Protein AF-A0AAW9FY99-F1 (afdb_monomer)

pLDDT: mean 75.5, std 9.7, range [49.03, 86.94]

Secondary structure (DSSP, 8-state):
-HHHHHHHHHTT--HHHHHHHHHHHHHHHHHHTS-TTSS-HHHHHHHHHHHHHS-SS--HHHHHHHHHHHHHHHHHTT----

Solvent-accessible surface area (backbone atoms only — not comparable to full-atom values): 4819 Å² total; per-residue (Å²): 109,75,67,61,54,51,56,40,57,74,66,77,50,56,72,69,57,50,53,50,19,51,52,39,44,47,51,53,19,64,72,71,74,43,60,75,89,77,53,51,71,62,62,52,48,52,51,55,51,50,56,53,70,73,33,102,68,55,55,63,65,59,57,49,36,35,54,52,30,46,54,50,50,37,56,72,73,72,43,86,89,125

Radius of gyration: 12.56 Å; Cα contacts (8 Å, |Δi|>4): 49; chains: 1; bounding box: 29×24×36 Å

Mean predicted aligned error: 7.63 Å

Sequence (82 aa):
MQRFERNISIL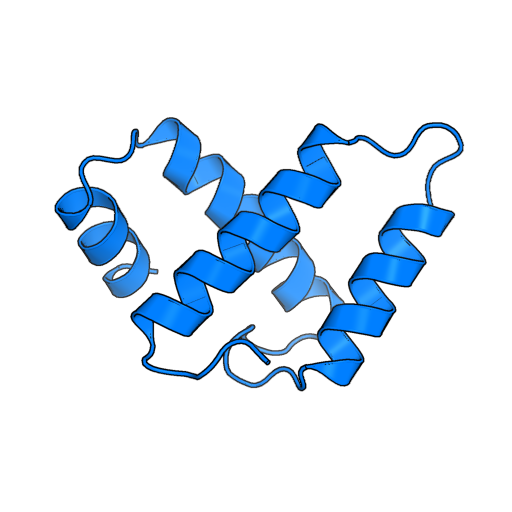DRSKRTFDNYSRHVAALALHFGKVPTELDPEEIKDYLFELQNRSKTPSQSYFKHTVYGLRFLLKTEGLPYS

Foldseek 3Di:
DVLLVVLCVVVVHDVVLSVLLVVLQVVLCVVVVHRLLPDDLVSLVVVLVVQVVVDPDRPPSSSVSPVVSSVSVCVSVVHDDD

Structure (mmCIF, N/CA/C/O backbone):
data_AF-A0AAW9FY99-F1
#
_entry.id   AF-A0AAW9FY99-F1
#
loop_
_atom_site.group_PDB
_atom_site.id
_atom_site.type_symbol
_atom_site.label_atom_id
_atom_site.label_alt_id
_atom_site.label_comp_id
_atom_site.label_asym_id
_atom_site.label_entity_id
_atom_site.label_seq_id
_atom_site.pdbx_PDB_ins_code
_atom_site.Cartn_x
_atom_site.Cartn_y
_atom_site.Cartn_z
_atom_site.occupancy
_atom_site.B_iso_or_equiv
_atom_site.auth_seq_id
_atom_site.auth_comp_id
_atom_site.auth_asym_id
_atom_site.auth_atom_id
_atom_site.pdbx_PDB_model_num
ATOM 1 N N . MET A 1 1 ? 0.029 -13.013 -9.691 1.00 55.56 1 MET A N 1
ATOM 2 C CA . MET A 1 1 ? 1.353 -13.092 -9.023 1.00 55.56 1 MET A CA 1
ATOM 3 C C . MET A 1 1 ? 2.547 -13.066 -9.989 1.00 55.56 1 MET A C 1
ATOM 5 O O . MET A 1 1 ? 3.397 -12.211 -9.805 1.00 55.56 1 MET A O 1
ATOM 9 N N . GLN A 1 2 ? 2.624 -13.893 -11.047 1.00 59.97 2 GLN A N 1
ATOM 10 C CA . GLN A 1 2 ? 3.819 -13.942 -11.932 1.00 59.97 2 GLN A CA 1
ATOM 11 C C . GLN A 1 2 ? 4.172 -12.632 -12.677 1.00 59.97 2 GLN A C 1
ATOM 13 O O . GLN A 1 2 ? 5.319 -12.433 -13.072 1.00 59.97 2 GLN A O 1
ATOM 18 N N . ARG A 1 3 ? 3.207 -11.736 -12.929 1.00 64.12 3 ARG A N 1
ATOM 19 C CA . ARG A 1 3 ? 3.486 -10.393 -13.485 1.00 64.12 3 ARG A CA 1
ATOM 20 C C . ARG A 1 3 ? 4.171 -9.485 -12.460 1.00 64.12 3 ARG A C 1
ATOM 22 O O . ARG A 1 3 ? 5.147 -8.822 -12.788 1.00 64.12 3 ARG A O 1
ATOM 29 N N . PHE A 1 4 ? 3.700 -9.518 -11.216 1.00 63.72 4 PHE A N 1
ATOM 30 C CA . PHE A 1 4 ? 4.250 -8.731 -10.112 1.00 63.72 4 PHE A CA 1
ATOM 31 C C . PHE A 1 4 ? 5.701 -9.129 -9.802 1.00 63.72 4 PHE A C 1
ATOM 33 O O . PHE A 1 4 ? 6.561 -8.269 -9.636 1.00 63.72 4 PHE A O 1
ATOM 40 N N . GLU A 1 5 ? 5.992 -10.433 -9.810 1.00 63.56 5 GLU A N 1
ATOM 41 C CA . GLU A 1 5 ? 7.343 -10.969 -9.591 1.00 63.56 5 GLU A CA 1
ATOM 42 C C . GLU A 1 5 ? 8.318 -10.562 -10.703 1.00 63.56 5 GLU A C 1
ATOM 44 O O . GLU A 1 5 ? 9.419 -10.090 -10.415 1.00 63.56 5 GLU A O 1
ATOM 49 N N . ARG A 1 6 ? 7.888 -10.639 -11.972 1.00 63.69 6 ARG A N 1
ATOM 50 C CA . ARG A 1 6 ? 8.693 -10.178 -13.114 1.00 63.69 6 ARG A CA 1
ATOM 51 C C . ARG A 1 6 ? 9.040 -8.695 -13.016 1.00 63.69 6 ARG A C 1
ATOM 53 O O . ARG A 1 6 ? 10.198 -8.335 -13.189 1.00 63.69 6 ARG A O 1
ATOM 60 N N . ASN A 1 7 ? 8.075 -7.847 -12.677 1.00 63.97 7 ASN A N 1
ATOM 61 C CA . ASN A 1 7 ? 8.302 -6.404 -12.605 1.00 63.97 7 ASN A CA 1
ATOM 62 C C . ASN A 1 7 ? 9.192 -5.995 -11.420 1.00 63.97 7 ASN A C 1
ATOM 64 O O . ASN A 1 7 ? 9.985 -5.065 -11.546 1.00 63.97 7 ASN A O 1
ATOM 68 N N . ILE A 1 8 ? 9.139 -6.720 -10.296 1.00 65.81 8 ILE A N 1
ATOM 69 C CA . ILE A 1 8 ? 10.064 -6.501 -9.173 1.00 65.81 8 ILE A CA 1
ATOM 70 C C . ILE A 1 8 ? 11.486 -6.968 -9.510 1.00 65.81 8 ILE A C 1
ATOM 72 O O . ILE A 1 8 ? 12.439 -6.267 -9.171 1.00 65.81 8 ILE A O 1
ATOM 76 N N . SER A 1 9 ? 11.632 -8.086 -10.230 1.00 62.59 9 SER A N 1
ATOM 77 C CA . SER A 1 9 ? 12.937 -8.560 -10.708 1.00 62.59 9 SER A CA 1
ATOM 78 C C . SER A 1 9 ? 13.575 -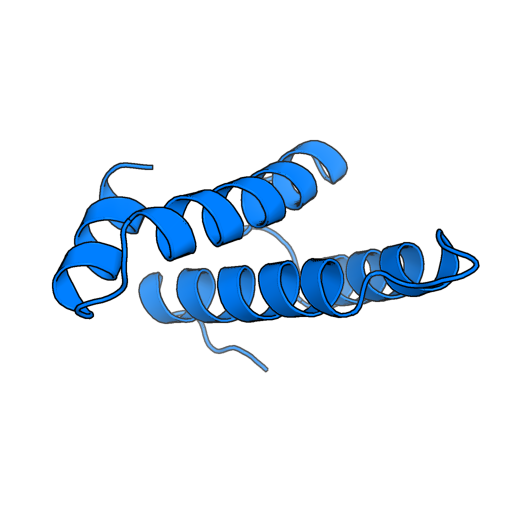7.614 -11.732 1.00 62.59 9 SER A C 1
ATOM 80 O O . SER A 1 9 ? 14.790 -7.463 -11.728 1.00 62.59 9 SER A O 1
ATOM 82 N N . ILE A 1 10 ? 12.778 -6.971 -12.594 1.00 63.62 10 ILE A N 1
ATOM 83 C CA . ILE A 1 10 ? 13.261 -5.986 -13.581 1.00 63.62 10 ILE A CA 1
ATOM 84 C C . ILE A 1 10 ? 13.764 -4.702 -12.897 1.00 63.62 10 ILE A C 1
ATOM 86 O O . ILE A 1 10 ? 14.652 -4.032 -13.414 1.00 63.62 10 ILE A O 1
ATOM 90 N N . LEU A 1 11 ? 13.224 -4.362 -11.723 1.00 65.31 11 LEU A N 1
ATOM 91 C CA . LEU A 1 11 ? 13.559 -3.145 -10.974 1.00 65.31 11 LEU A CA 1
ATOM 92 C C . LEU A 1 11 ? 14.672 -3.343 -9.923 1.00 65.31 11 LEU A C 1
ATOM 94 O O . LEU A 1 11 ? 14.822 -2.493 -9.045 1.00 65.31 11 LEU A O 1
ATOM 98 N N . ASP A 1 12 ? 15.426 -4.448 -10.005 1.00 57.62 12 ASP A N 1
ATOM 99 C CA . ASP A 1 12 ? 16.570 -4.802 -9.140 1.00 57.62 12 ASP A CA 1
ATOM 100 C C . ASP A 1 12 ? 16.263 -4.749 -7.627 1.00 57.62 12 ASP A C 1
ATOM 102 O O . ASP A 1 12 ? 17.059 -4.346 -6.778 1.00 57.62 12 ASP A O 1
ATOM 106 N N . ARG A 1 13 ? 15.035 -5.120 -7.253 1.00 66.06 13 ARG A N 1
ATOM 107 C CA . ARG A 1 13 ? 14.583 -5.125 -5.856 1.00 66.06 13 ARG A CA 1
ATOM 108 C C . ARG A 1 13 ? 14.724 -6.529 -5.278 1.00 66.06 13 ARG A C 1
ATOM 110 O O . ARG A 1 13 ? 14.337 -7.516 -5.897 1.00 66.06 13 ARG A O 1
ATOM 117 N N . SER A 1 14 ? 15.232 -6.621 -4.047 1.00 74.19 14 SER A N 1
ATOM 118 C CA . SER A 1 14 ? 15.460 -7.915 -3.394 1.00 74.19 14 SER A CA 1
ATOM 119 C C . SER A 1 14 ? 14.176 -8.756 -3.292 1.00 74.19 14 SER A C 1
ATOM 121 O O . SER A 1 14 ? 13.097 -8.234 -2.991 1.00 74.19 14 SER A O 1
ATOM 123 N N . LYS A 1 15 ? 14.301 -10.082 -3.430 1.00 73.69 15 LYS A N 1
ATOM 124 C CA . LYS A 1 15 ? 13.193 -11.045 -3.256 1.00 73.69 15 LYS A CA 1
ATOM 125 C C . LYS A 1 15 ? 12.509 -10.930 -1.884 1.00 73.69 15 LYS A C 1
ATOM 127 O O . LYS A 1 15 ? 11.323 -11.184 -1.727 1.00 73.69 15 LYS A O 1
ATOM 132 N N . ARG A 1 16 ? 13.243 -10.466 -0.874 1.00 76.12 16 ARG A N 1
ATOM 133 C CA . ARG A 1 16 ? 12.716 -10.237 0.476 1.00 76.12 16 ARG A CA 1
ATOM 134 C C . ARG A 1 16 ? 11.810 -9.001 0.539 1.00 76.12 16 ARG A C 1
ATOM 136 O O . ARG A 1 16 ? 10.819 -8.995 1.266 1.00 76.12 16 ARG A O 1
ATOM 143 N N . THR A 1 17 ? 12.116 -7.980 -0.262 1.00 74.81 17 THR A N 1
ATOM 144 C CA . THR A 1 17 ? 11.250 -6.811 -0.472 1.00 74.81 17 THR A CA 1
ATOM 145 C C . THR A 1 17 ? 9.975 -7.212 -1.216 1.00 74.81 17 THR A C 1
ATOM 147 O O . THR A 1 17 ? 8.893 -6.790 -0.812 1.00 74.81 17 THR A O 1
ATOM 150 N N . PHE A 1 18 ? 10.09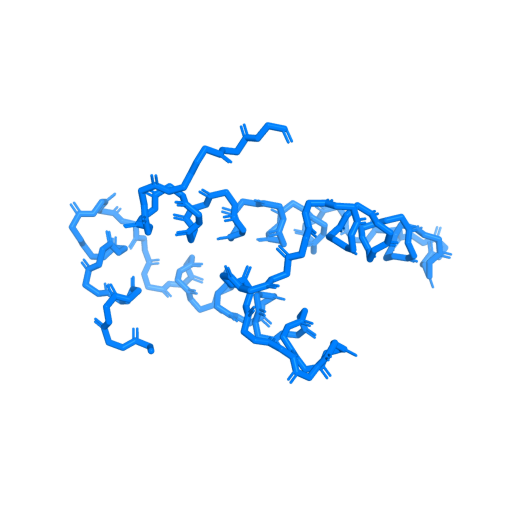2 -8.078 -2.234 1.00 74.56 18 PHE A N 1
ATOM 151 C CA . PHE A 1 18 ? 8.950 -8.661 -2.949 1.00 74.56 18 PHE A CA 1
ATOM 152 C C . PHE A 1 18 ? 7.966 -9.340 -1.998 1.00 74.56 18 PHE A C 1
ATOM 154 O O . PHE A 1 18 ? 6.784 -8.999 -1.983 1.00 74.56 18 PHE A O 1
ATOM 161 N N . ASP A 1 19 ? 8.458 -10.269 -1.179 1.00 78.56 19 ASP A N 1
ATOM 162 C CA . ASP A 1 19 ? 7.620 -11.029 -0.254 1.00 78.56 19 ASP A CA 1
ATOM 163 C C . ASP A 1 19 ? 6.936 -10.124 0.768 1.00 78.56 19 ASP A C 1
ATOM 165 O O . ASP A 1 19 ? 5.769 -10.327 1.106 1.00 78.56 19 ASP A O 1
ATOM 169 N N . ASN A 1 20 ? 7.646 -9.105 1.262 1.00 80.50 20 ASN A N 1
ATOM 170 C CA . ASN A 1 20 ? 7.072 -8.161 2.211 1.00 80.50 20 ASN A CA 1
ATOM 171 C C . ASN A 1 20 ? 5.944 -7.343 1.573 1.00 80.50 20 ASN A C 1
ATOM 173 O O . ASN A 1 20 ? 4.867 -7.268 2.160 1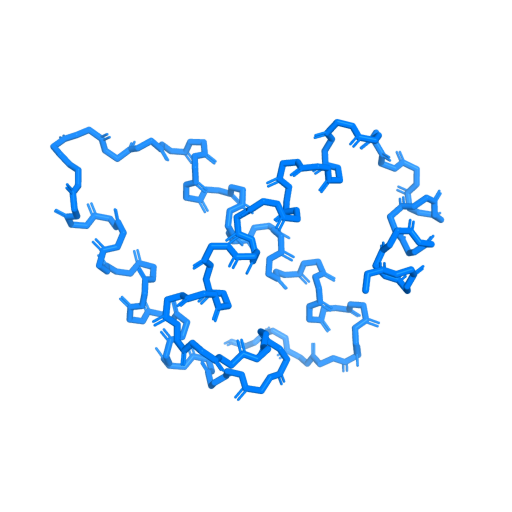.00 80.50 20 ASN A O 1
ATOM 177 N N . TYR A 1 21 ? 6.147 -6.781 0.379 1.00 82.38 21 TYR A N 1
ATOM 178 C CA . TYR A 1 21 ? 5.101 -6.023 -0.315 1.00 82.38 21 TYR A CA 1
ATOM 179 C C . TYR A 1 21 ? 3.921 -6.916 -0.695 1.00 82.38 21 TYR A C 1
ATOM 181 O O . TYR A 1 21 ? 2.780 -6.579 -0.387 1.00 82.38 21 TYR A O 1
ATOM 189 N N . SER A 1 22 ? 4.192 -8.092 -1.263 1.00 80.38 22 SER A N 1
ATOM 190 C CA . SER A 1 22 ? 3.163 -9.055 -1.662 1.00 80.38 22 SER A CA 1
ATOM 191 C C . SER A 1 22 ? 2.301 -9.492 -0.482 1.00 80.38 22 SER A C 1
ATOM 193 O O . SER A 1 22 ? 1.085 -9.552 -0.617 1.00 80.38 22 SER A O 1
ATOM 195 N N . ARG A 1 23 ? 2.893 -9.728 0.699 1.00 84.75 23 ARG A N 1
ATOM 196 C CA . ARG A 1 23 ? 2.131 -10.075 1.911 1.00 84.75 23 ARG A CA 1
ATOM 197 C C . ARG A 1 23 ? 1.157 -8.978 2.338 1.00 84.75 23 ARG A C 1
ATOM 199 O O . ARG A 1 23 ? 0.038 -9.291 2.725 1.00 84.75 23 ARG A O 1
ATOM 206 N N . HIS A 1 24 ? 1.565 -7.714 2.269 1.00 85.31 24 HIS A N 1
ATOM 207 C CA . HIS A 1 24 ? 0.723 -6.600 2.721 1.00 85.31 24 HIS A CA 1
ATOM 208 C C . HIS A 1 24 ? -0.377 -6.291 1.702 1.00 85.31 24 HIS A C 1
ATOM 210 O O . HIS A 1 24 ? -1.529 -6.081 2.068 1.00 85.31 24 HIS A O 1
ATOM 216 N N . VAL A 1 25 ? -0.043 -6.357 0.413 1.00 83.75 25 VAL A N 1
ATOM 217 C CA . VAL A 1 25 ? -1.008 -6.229 -0.684 1.00 83.75 25 VAL A CA 1
ATOM 218 C C . VAL A 1 25 ? -2.022 -7.380 -0.668 1.00 83.75 25 VAL A C 1
ATOM 220 O O . VAL A 1 25 ? -3.211 -7.154 -0.870 1.00 83.75 25 VAL A O 1
ATOM 223 N N . ALA A 1 26 ? -1.589 -8.608 -0.370 1.00 85.25 26 ALA A N 1
ATOM 224 C CA . ALA A 1 26 ? -2.492 -9.745 -0.209 1.00 85.25 26 ALA A CA 1
ATOM 225 C C . ALA A 1 26 ? -3.411 -9.584 1.011 1.00 85.25 26 ALA A C 1
ATOM 227 O O . ALA A 1 26 ? -4.586 -9.918 0.925 1.00 85.25 26 ALA A O 1
ATOM 228 N N . ALA A 1 27 ? -2.911 -9.041 2.126 1.00 85.75 27 ALA A N 1
ATOM 229 C CA . ALA A 1 27 ? -3.737 -8.759 3.300 1.00 85.75 27 ALA A CA 1
ATOM 230 C C . ALA A 1 27 ? -4.841 -7.729 3.002 1.00 85.75 27 ALA A C 1
ATOM 232 O O . ALA A 1 27 ? -5.974 -7.914 3.438 1.00 85.75 27 A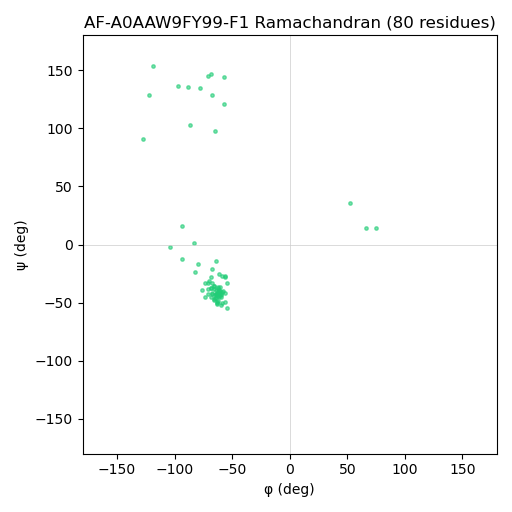LA A O 1
ATOM 233 N N . LEU A 1 28 ? -4.532 -6.693 2.216 1.00 85.12 28 LEU A N 1
ATOM 234 C CA . LEU A 1 28 ? -5.520 -5.733 1.716 1.00 85.12 28 LEU A CA 1
ATOM 235 C C . LEU A 1 28 ? -6.566 -6.417 0.821 1.00 85.12 28 LEU A C 1
ATOM 237 O O . LEU A 1 28 ? -7.763 -6.241 1.025 1.00 85.12 28 LEU A O 1
ATOM 241 N N . ALA A 1 29 ? -6.119 -7.234 -0.137 1.00 86.12 29 ALA A N 1
ATOM 242 C CA . ALA A 1 29 ? -7.015 -7.954 -1.040 1.00 86.12 29 ALA A CA 1
ATOM 243 C C . ALA A 1 29 ? -7.961 -8.902 -0.284 1.00 86.12 29 ALA A C 1
ATOM 245 O O . ALA A 1 29 ? -9.145 -8.979 -0.591 1.00 86.12 29 ALA A O 1
ATOM 246 N N . LEU A 1 30 ? -7.453 -9.591 0.743 1.00 86.94 30 LEU A N 1
ATOM 247 C CA . LEU A 1 30 ? -8.253 -10.451 1.618 1.00 86.94 30 LEU A CA 1
ATOM 248 C C . LEU A 1 30 ? -9.248 -9.662 2.472 1.00 86.94 30 LEU A C 1
ATOM 250 O O . LEU A 1 30 ? -10.323 -10.174 2.762 1.00 86.94 30 LEU A O 1
ATOM 254 N N . HIS A 1 31 ? -8.901 -8.440 2.875 1.00 86.25 31 HIS A N 1
ATOM 255 C CA . HIS A 1 31 ? -9.782 -7.595 3.675 1.00 86.25 31 HIS A CA 1
ATOM 256 C C . HIS A 1 31 ? -11.023 -7.151 2.888 1.00 86.25 31 HIS A C 1
ATOM 258 O O . HIS A 1 31 ? -12.128 -7.214 3.414 1.00 86.25 31 HIS A O 1
ATOM 264 N N . PHE A 1 32 ? -10.848 -6.766 1.621 1.00 84.12 32 PHE A N 1
ATOM 265 C CA . PHE A 1 32 ? -11.949 -6.320 0.759 1.00 84.12 32 PHE A CA 1
ATOM 266 C C . PHE A 1 32 ? -12.559 -7.424 -0.112 1.00 84.12 32 PHE A C 1
ATOM 268 O O . PHE A 1 32 ? -13.595 -7.210 -0.736 1.00 84.12 32 PHE A O 1
ATOM 275 N N . GLY A 1 33 ? -11.910 -8.588 -0.212 1.00 84.94 33 GLY A N 1
ATOM 276 C CA . GLY A 1 33 ? -12.301 -9.652 -1.142 1.00 84.94 33 GLY A CA 1
ATOM 277 C C . GLY A 1 33 ? -12.138 -9.277 -2.622 1.00 84.94 33 GLY A C 1
ATOM 278 O O . GLY A 1 33 ? -12.670 -9.966 -3.487 1.00 84.94 33 GLY A O 1
ATOM 279 N N . LYS A 1 34 ? -11.412 -8.193 -2.915 1.00 83.38 34 LYS A N 1
ATOM 280 C CA . LYS A 1 34 ? -11.182 -7.646 -4.259 1.00 83.38 34 LYS A CA 1
ATOM 281 C C . LYS A 1 34 ? -9.695 -7.662 -4.576 1.00 83.38 34 LYS A C 1
ATOM 283 O O . LYS A 1 34 ? -8.856 -7.579 -3.674 1.00 83.38 34 LYS A O 1
ATOM 288 N N . VAL A 1 35 ? -9.337 -7.733 -5.857 1.00 80.44 35 VAL A N 1
ATOM 289 C CA . VAL A 1 35 ? -7.934 -7.518 -6.224 1.00 80.44 35 VAL A CA 1
ATOM 290 C C . VAL A 1 35 ? -7.578 -6.038 -6.038 1.00 80.44 35 VAL A C 1
ATOM 292 O O . VAL A 1 35 ? -8.406 -5.171 -6.301 1.00 80.44 35 VAL A O 1
ATOM 295 N N . PRO A 1 36 ? -6.345 -5.702 -5.621 1.00 76.06 36 PRO A N 1
ATOM 296 C CA . PRO A 1 36 ? -5.993 -4.316 -5.314 1.00 76.06 36 PRO A CA 1
ATOM 297 C C . PRO A 1 36 ? -6.041 -3.361 -6.515 1.00 76.06 36 PRO A C 1
ATOM 299 O O . PRO A 1 36 ? -5.975 -2.153 -6.338 1.00 76.06 36 PRO A O 1
ATOM 302 N N . THR A 1 37 ? -6.111 -3.901 -7.731 1.00 77.06 37 THR A N 1
ATOM 303 C CA . THR A 1 37 ? -6.283 -3.154 -8.983 1.00 77.06 37 THR A CA 1
ATOM 304 C C . THR A 1 37 ? -7.728 -2.728 -9.240 1.00 77.06 37 THR A C 1
ATOM 306 O O . THR A 1 37 ? -7.951 -1.873 -10.085 1.00 77.06 37 THR A O 1
ATOM 309 N N . GLU A 1 38 ? -8.691 -3.337 -8.547 1.00 78.69 38 GLU A N 1
ATOM 310 C CA . GLU A 1 38 ? -10.126 -3.020 -8.610 1.00 78.69 38 GLU A CA 1
ATOM 311 C C . GLU A 1 38 ? -10.598 -2.222 -7.387 1.00 78.69 38 GLU A C 1
ATOM 313 O O . GLU A 1 38 ? -11.777 -1.893 -7.291 1.00 78.69 38 GLU A O 1
ATOM 318 N N . LEU A 1 39 ? -9.703 -1.954 -6.431 1.00 79.62 39 LEU A N 1
ATOM 319 C CA . LEU A 1 39 ? -10.023 -1.140 -5.265 1.00 79.62 39 LEU A CA 1
ATOM 320 C C . LEU A 1 39 ? -10.030 0.333 -5.636 1.00 79.62 39 LEU A C 1
ATOM 322 O O . LEU A 1 39 ? -9.084 0.828 -6.258 1.00 79.62 39 LEU A O 1
ATOM 326 N N . ASP A 1 40 ? -11.055 1.035 -5.168 1.00 81.69 40 ASP A N 1
ATOM 327 C CA . ASP A 1 40 ? -11.086 2.480 -5.296 1.00 81.69 40 ASP A CA 1
ATOM 328 C C . ASP A 1 40 ? -10.011 3.126 -4.402 1.00 81.69 40 ASP A C 1
ATOM 330 O O . ASP A 1 40 ? -9.717 2.641 -3.300 1.00 81.69 40 ASP A O 1
ATOM 334 N N . PRO A 1 41 ? -9.424 4.261 -4.824 1.00 79.38 41 PRO A N 1
ATOM 335 C CA . PRO A 1 41 ? -8.459 4.997 -4.009 1.00 79.38 41 PRO A CA 1
ATOM 336 C C . PRO A 1 41 ? -9.008 5.391 -2.631 1.00 79.38 41 PRO A C 1
ATOM 338 O O . PRO A 1 41 ? -8.241 5.549 -1.681 1.00 79.38 41 PRO A O 1
ATOM 341 N N . GLU A 1 42 ? -10.325 5.566 -2.527 1.00 83.69 42 GLU A N 1
ATOM 342 C CA . GLU A 1 42 ? -11.029 5.892 -1.288 1.00 83.69 42 GLU A CA 1
ATOM 343 C C . GLU A 1 42 ? -11.111 4.677 -0.349 1.00 83.69 42 GLU A C 1
ATOM 345 O O . GLU A 1 42 ? -10.695 4.788 0.803 1.00 83.69 42 GLU A O 1
ATOM 350 N N . GLU A 1 43 ? -11.451 3.485 -0.862 1.00 84.12 43 GLU A N 1
ATOM 351 C CA . GLU A 1 43 ? -11.406 2.221 -0.098 1.00 84.12 43 GLU A CA 1
ATOM 352 C C . GLU A 1 43 ? -9.992 1.947 0.453 1.00 84.12 43 GLU A C 1
ATOM 354 O O . GLU A 1 43 ? -9.807 1.528 1.599 1.00 84.12 43 GLU A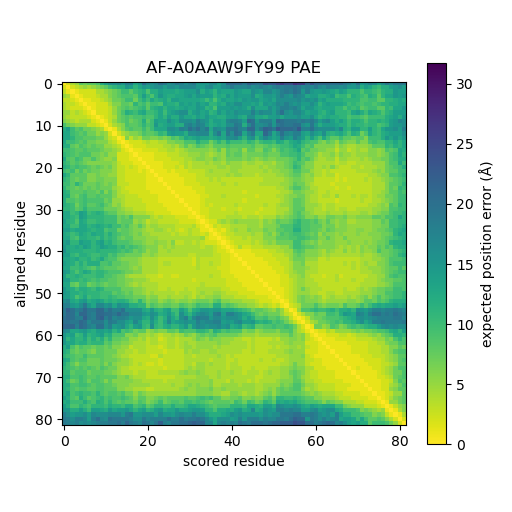 O 1
ATOM 359 N N . ILE A 1 44 ? -8.956 2.235 -0.344 1.00 83.38 44 ILE A N 1
ATOM 360 C CA . ILE A 1 44 ? -7.557 2.105 0.085 1.00 83.38 44 ILE A CA 1
ATOM 361 C C . ILE A 1 44 ? -7.232 3.080 1.226 1.00 83.38 44 ILE A C 1
ATOM 363 O O . ILE A 1 44 ? -6.543 2.699 2.178 1.00 83.38 44 ILE A O 1
ATOM 367 N N . LYS A 1 45 ? -7.691 4.335 1.143 1.00 84.25 45 LYS A N 1
ATOM 368 C CA . LYS A 1 45 ? -7.475 5.343 2.194 1.00 84.25 45 LYS A CA 1
ATOM 369 C C . LYS A 1 45 ? -8.167 4.942 3.493 1.00 84.25 45 LYS A C 1
ATOM 371 O O . LYS A 1 45 ? -7.527 5.020 4.542 1.00 84.25 45 LYS A O 1
ATOM 376 N N . ASP A 1 46 ? -9.396 4.444 3.413 1.00 86.44 46 ASP A N 1
ATOM 377 C CA . ASP A 1 46 ? -10.150 3.967 4.573 1.00 86.44 46 ASP A CA 1
ATOM 378 C C . ASP A 1 46 ? -9.441 2.802 5.263 1.00 86.44 46 ASP A C 1
ATOM 380 O O . ASP A 1 46 ? -9.256 2.818 6.482 1.00 86.44 46 ASP A O 1
ATOM 384 N N . TYR A 1 47 ? -8.922 1.843 4.493 1.00 86.00 47 TYR A N 1
ATOM 385 C CA . TYR A 1 47 ? -8.127 0.754 5.056 1.00 86.00 47 TYR A CA 1
ATOM 386 C C . TYR A 1 47 ? -6.853 1.245 5.735 1.00 86.00 47 TYR A C 1
ATOM 388 O O . TYR A 1 47 ? -6.518 0.799 6.831 1.00 86.00 47 TYR A O 1
ATOM 396 N N . LEU A 1 48 ? -6.121 2.170 5.107 1.00 83.81 48 LEU A N 1
ATOM 397 C CA . LEU A 1 48 ? -4.912 2.747 5.696 1.00 83.81 48 LEU A CA 1
ATOM 398 C C . LEU A 1 48 ? -5.221 3.508 6.994 1.00 83.81 48 LEU A C 1
ATOM 400 O O . LEU A 1 48 ? -4.426 3.444 7.936 1.00 83.81 48 LEU A O 1
ATOM 404 N N . PHE A 1 49 ? -6.369 4.181 7.058 1.00 85.19 49 PHE A N 1
ATOM 405 C CA . PHE A 1 49 ? -6.854 4.862 8.254 1.00 85.19 49 PHE A CA 1
ATOM 406 C C . PHE A 1 49 ? -7.243 3.870 9.362 1.00 85.19 49 PHE A C 1
ATOM 408 O O . PHE A 1 49 ? -6.807 4.023 10.505 1.00 85.19 49 PHE A O 1
ATOM 415 N N . GLU A 1 50 ? -7.972 2.796 9.041 1.00 85.75 50 GLU A N 1
ATOM 416 C CA . GLU A 1 50 ? -8.281 1.721 9.996 1.00 85.75 50 GLU A CA 1
ATOM 417 C C . GLU A 1 50 ? -6.996 1.076 10.535 1.00 85.75 50 GLU A C 1
ATOM 419 O O . GLU A 1 50 ? -6.853 0.854 11.738 1.00 85.75 50 GLU A O 1
ATOM 424 N N . LEU A 1 51 ? -6.022 0.826 9.660 1.00 81.44 51 LEU A N 1
ATOM 425 C CA . LEU A 1 51 ? -4.739 0.224 10.009 1.00 81.44 51 LEU A CA 1
ATOM 426 C C . LEU A 1 51 ? -3.938 1.091 10.989 1.00 81.44 51 LEU A C 1
ATOM 428 O O . LEU A 1 51 ? -3.272 0.564 11.883 1.00 81.44 51 LEU A O 1
ATOM 432 N N . GLN A 1 52 ? -4.012 2.414 10.827 1.00 78.81 52 GLN A N 1
ATOM 433 C CA . GLN A 1 52 ? -3.399 3.376 11.738 1.00 78.81 52 GLN A CA 1
ATOM 434 C C . GLN A 1 52 ? -4.091 3.370 13.110 1.00 78.81 52 GLN A C 1
ATOM 436 O O . GLN A 1 52 ? -3.407 3.447 14.129 1.00 78.81 52 GLN A O 1
ATOM 441 N N . ASN A 1 53 ? -5.415 3.207 13.139 1.00 79.69 53 ASN A N 1
ATOM 442 C CA . ASN A 1 53 ? -6.214 3.200 14.366 1.00 79.69 53 ASN A CA 1
ATOM 443 C C . ASN A 1 53 ? -6.226 1.846 15.100 1.00 79.69 53 ASN A C 1
ATOM 445 O O . ASN A 1 53 ? -6.440 1.803 16.311 1.00 79.69 53 ASN A O 1
ATOM 449 N N . ARG A 1 54 ? -5.965 0.732 14.404 1.00 74.00 54 ARG A N 1
ATOM 450 C CA . ARG A 1 54 ? -5.983 -0.626 14.981 1.00 74.00 54 ARG A CA 1
ATOM 451 C C . ARG A 1 54 ? -4.883 -0.898 16.001 1.00 74.00 54 ARG A C 1
ATOM 453 O O . ARG A 1 54 ? -5.012 -1.847 16.772 1.00 74.00 54 ARG A O 1
ATOM 460 N N . SER A 1 55 ? -3.790 -0.137 16.000 1.00 62.44 55 SER A N 1
ATOM 461 C CA . SER A 1 55 ? -2.638 -0.428 16.855 1.00 62.44 55 SER A CA 1
ATOM 462 C C . SER A 1 55 ? -2.303 0.736 17.781 1.00 62.44 55 SER A C 1
ATOM 464 O O . SER A 1 55 ? -2.071 1.850 17.325 1.00 62.44 55 SER A O 1
ATOM 466 N N . LYS A 1 56 ? -2.165 0.455 19.086 1.00 60.97 56 LYS A N 1
ATOM 467 C CA . LYS A 1 56 ? -1.608 1.403 20.075 1.00 60.97 56 LYS A CA 1
ATOM 468 C C . LYS A 1 56 ? -0.179 1.842 19.726 1.00 60.97 56 LYS A C 1
ATOM 470 O O . LYS A 1 56 ? 0.239 2.934 20.092 1.00 60.97 56 LYS A O 1
ATOM 475 N N . THR A 1 57 ? 0.555 0.993 19.010 1.00 60.56 57 THR A N 1
ATOM 476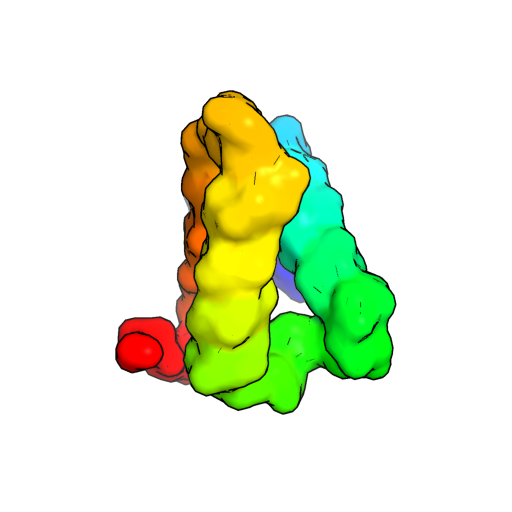 C CA . THR A 1 57 ? 1.844 1.289 18.380 1.00 60.56 57 THR A CA 1
ATOM 477 C C . THR A 1 57 ? 1.736 0.897 16.911 1.00 60.56 57 THR A C 1
ATOM 479 O O . THR A 1 57 ? 1.959 -0.268 16.563 1.00 60.56 57 THR A O 1
ATOM 482 N N . PRO A 1 58 ? 1.324 1.811 16.016 1.00 61.09 58 PRO A N 1
ATOM 483 C CA . PRO A 1 58 ? 1.271 1.498 14.598 1.00 61.09 58 PRO A CA 1
ATOM 484 C C . PRO A 1 58 ? 2.661 1.050 14.159 1.00 61.09 58 PRO A C 1
ATOM 486 O O . PRO A 1 58 ? 3.648 1.772 14.323 1.00 61.09 58 PRO A O 1
ATOM 489 N N . SER A 1 59 ? 2.755 -0.178 13.641 1.00 68.00 59 SER A N 1
ATOM 490 C CA . SER A 1 59 ? 3.994 -0.652 13.042 1.00 68.00 59 SER A CA 1
ATOM 491 C C . SER A 1 59 ? 4.241 0.212 11.814 1.00 68.00 59 SER A C 1
ATOM 493 O O . SER A 1 59 ? 3.670 -0.010 10.747 1.00 68.00 59 SER A O 1
ATOM 495 N N . GLN A 1 60 ? 5.079 1.234 11.984 1.00 71.38 60 GLN A N 1
ATOM 496 C CA . GLN A 1 60 ? 5.447 2.166 10.921 1.00 71.38 60 GLN A CA 1
ATOM 497 C C . GLN A 1 60 ? 5.998 1.417 9.710 1.00 71.38 60 GLN A C 1
ATOM 499 O O . GLN A 1 60 ? 5.773 1.804 8.566 1.00 71.38 60 GLN A O 1
ATOM 504 N N . SER A 1 61 ? 6.685 0.303 9.963 1.00 75.69 61 SER A N 1
ATOM 505 C CA . SER A 1 61 ? 7.128 -0.617 8.928 1.00 75.69 61 SER A CA 1
ATOM 506 C C . SER A 1 61 ? 5.946 -1.242 8.195 1.00 75.69 61 SER A C 1
ATOM 508 O O . SER A 1 61 ? 5.935 -1.188 6.972 1.00 75.69 61 SER A O 1
ATOM 510 N N . TYR A 1 62 ? 4.947 -1.789 8.890 1.00 77.62 62 TYR A N 1
ATOM 511 C CA . TYR A 1 62 ? 3.782 -2.410 8.250 1.00 77.62 62 TYR A CA 1
ATOM 512 C C . TYR A 1 62 ? 3.035 -1.408 7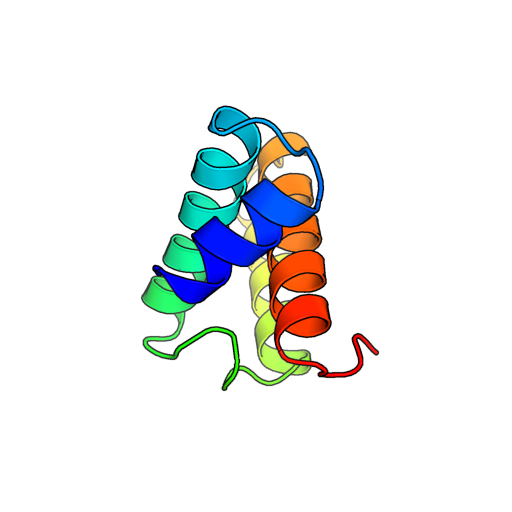.357 1.00 77.62 62 TYR A C 1
ATOM 514 O O . TYR A 1 62 ? 2.865 -1.647 6.165 1.00 77.62 62 TYR A O 1
ATOM 522 N N . PHE A 1 63 ? 2.718 -0.224 7.889 1.00 81.25 63 PHE A N 1
ATOM 523 C CA . PHE A 1 63 ? 2.055 0.841 7.131 1.00 81.25 63 PHE A CA 1
ATOM 524 C C . PHE A 1 63 ? 2.843 1.236 5.872 1.00 81.25 63 PHE A C 1
ATOM 526 O O . PHE A 1 63 ? 2.306 1.251 4.764 1.00 81.25 63 PHE A O 1
ATOM 533 N N . LYS A 1 64 ? 4.152 1.481 6.018 1.00 82.50 64 LYS A N 1
ATOM 534 C CA . LYS A 1 64 ? 5.028 1.815 4.887 1.00 82.50 64 LYS A CA 1
ATOM 535 C C . LYS A 1 64 ? 5.055 0.705 3.839 1.00 82.50 64 LYS A C 1
ATOM 537 O O . LYS A 1 64 ? 4.982 1.006 2.652 1.00 82.50 64 LYS A O 1
ATOM 542 N N . HIS A 1 65 ? 5.153 -0.562 4.240 1.00 82.88 65 HIS A N 1
ATOM 543 C CA . HIS A 1 65 ? 5.183 -1.678 3.291 1.00 82.88 65 HIS A CA 1
ATOM 544 C C . HIS A 1 65 ? 3.861 -1.824 2.526 1.00 82.88 65 HIS A C 1
ATOM 546 O O . HIS A 1 65 ? 3.910 -2.108 1.331 1.00 82.88 65 HIS A O 1
ATOM 552 N N . THR A 1 66 ? 2.712 -1.554 3.156 1.00 84.44 66 THR A N 1
ATOM 553 C CA . THR A 1 66 ? 1.4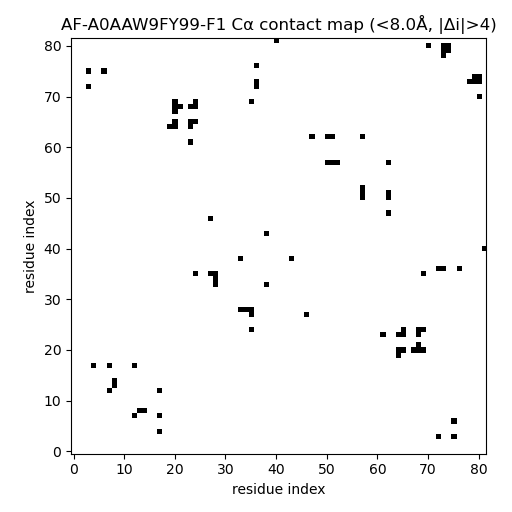12 -1.504 2.468 1.00 84.44 66 THR A CA 1
ATOM 554 C C . THR A 1 66 ? 1.377 -0.385 1.425 1.00 84.44 66 THR A C 1
ATOM 556 O O . THR A 1 66 ? 1.085 -0.646 0.260 1.00 84.44 66 THR A O 1
ATOM 559 N N . VAL A 1 67 ? 1.761 0.842 1.799 1.00 84.62 67 VAL A N 1
ATOM 560 C CA . VAL A 1 67 ? 1.756 2.005 0.890 1.00 84.62 67 VAL A CA 1
ATOM 561 C C . VAL A 1 67 ? 2.734 1.822 -0.274 1.00 84.62 67 VAL A C 1
ATOM 563 O O . VAL A 1 67 ? 2.380 2.055 -1.430 1.00 84.62 67 VAL A O 1
ATOM 566 N N . TYR A 1 68 ? 3.967 1.382 -0.002 1.00 83.88 68 TYR A N 1
ATOM 567 C CA . TYR A 1 68 ? 4.955 1.155 -1.058 1.00 83.88 68 TYR A CA 1
ATOM 568 C C . TYR A 1 68 ? 4.579 -0.022 -1.959 1.00 83.88 68 TYR A C 1
ATOM 570 O O . TYR A 1 68 ? 4.776 0.075 -3.170 1.00 83.88 68 TYR A O 1
ATOM 578 N N . GLY A 1 69 ? 4.013 -1.096 -1.400 1.00 82.88 69 GLY A N 1
ATOM 579 C CA . GLY A 1 69 ? 3.513 -2.231 -2.173 1.00 82.88 69 GLY A CA 1
ATOM 580 C C . GLY A 1 69 ? 2.388 -1.826 -3.125 1.00 82.88 69 GLY A C 1
ATOM 581 O O . GLY A 1 69 ? 2.442 -2.166 -4.305 1.00 82.88 69 GLY A O 1
ATOM 582 N N . LEU A 1 70 ? 1.432 -1.026 -2.644 1.00 82.88 70 LEU A N 1
ATOM 583 C CA . LEU A 1 70 ? 0.341 -0.471 -3.448 1.00 82.88 70 LEU A CA 1
ATOM 584 C C . LEU A 1 70 ? 0.833 0.463 -4.548 1.00 82.88 70 LEU A C 1
ATOM 586 O O . LEU A 1 70 ? 0.501 0.270 -5.714 1.00 82.88 70 LEU A O 1
ATOM 590 N N . ARG A 1 71 ? 1.675 1.443 -4.200 1.00 82.00 71 ARG A N 1
ATOM 591 C CA . ARG A 1 71 ? 2.263 2.363 -5.181 1.00 82.00 71 ARG A CA 1
ATOM 592 C C . ARG A 1 71 ? 3.010 1.599 -6.269 1.00 82.00 71 ARG A C 1
ATOM 594 O O . ARG A 1 71 ? 2.927 1.957 -7.440 1.00 82.00 71 ARG A O 1
ATOM 601 N N . PHE A 1 72 ? 3.760 0.571 -5.883 1.00 78.75 72 PHE A N 1
ATOM 602 C CA . PHE A 1 72 ? 4.489 -0.255 -6.829 1.00 78.75 72 PHE A CA 1
ATOM 603 C C . PHE A 1 72 ? 3.533 -1.033 -7.742 1.00 78.75 72 PHE A C 1
ATOM 605 O O . PHE A 1 72 ? 3.715 -1.010 -8.957 1.00 78.75 72 PHE A O 1
ATOM 612 N N . LEU A 1 73 ? 2.508 -1.678 -7.181 1.00 79.00 73 LEU A N 1
ATOM 613 C CA . LEU A 1 73 ? 1.508 -2.425 -7.943 1.00 79.00 73 LEU A CA 1
ATOM 614 C C . LEU A 1 73 ? 0.768 -1.532 -8.942 1.00 79.00 73 LEU A C 1
ATOM 616 O O . LEU A 1 73 ? 0.764 -1.837 -10.128 1.00 79.00 73 LEU A O 1
ATOM 620 N N . LEU A 1 74 ? 0.226 -0.401 -8.492 1.00 75.81 74 LEU A N 1
ATOM 621 C CA . LEU A 1 74 ? -0.535 0.520 -9.340 1.00 75.81 74 LEU A CA 1
ATOM 622 C C . LEU A 1 74 ? 0.330 1.111 -10.459 1.00 75.81 74 LEU A C 1
ATOM 624 O O . LEU A 1 74 ? -0.075 1.107 -11.619 1.00 75.81 74 LEU A O 1
ATOM 628 N N . LYS A 1 75 ? 1.574 1.505 -10.147 1.00 77.00 75 LYS A N 1
ATOM 629 C CA . LYS A 1 75 ? 2.540 1.960 -11.159 1.00 77.00 75 LYS A CA 1
ATOM 630 C C . LYS A 1 75 ? 2.843 0.878 -12.197 1.00 77.00 75 LYS A C 1
ATOM 632 O O . LYS A 1 75 ? 3.045 1.188 -13.366 1.00 77.00 75 LYS A O 1
ATOM 637 N N . THR A 1 76 ? 2.899 -0.378 -11.766 1.00 70.62 76 THR A N 1
ATOM 638 C CA . THR A 1 76 ? 3.180 -1.522 -12.638 1.00 70.62 76 THR A CA 1
ATOM 639 C C . THR A 1 76 ? 2.016 -1.831 -13.581 1.00 70.62 76 THR A C 1
ATOM 641 O O . THR A 1 76 ? 2.241 -2.237 -14.716 1.00 70.62 76 THR A O 1
ATOM 644 N N . GLU A 1 77 ? 0.785 -1.604 -13.130 1.00 71.75 77 GLU A N 1
ATOM 645 C CA . GLU A 1 77 ? -0.434 -1.767 -13.932 1.00 71.75 77 GLU A CA 1
ATOM 646 C C . GLU A 1 77 ? -0.736 -0.532 -14.807 1.00 71.75 77 GLU A C 1
ATOM 648 O O . GLU A 1 77 ? -1.720 -0.514 -15.538 1.00 71.75 77 GLU A O 1
ATOM 653 N N . GLY A 1 78 ? 0.117 0.502 -14.769 1.00 67.62 78 GLY A N 1
ATOM 654 C CA . GLY A 1 78 ? -0.058 1.731 -15.552 1.00 67.62 78 GLY A CA 1
ATOM 655 C C . GLY A 1 78 ? -1.151 2.662 -15.019 1.00 67.62 78 GLY A C 1
ATOM 656 O O . GLY A 1 78 ? -1.560 3.583 -15.722 1.00 67.62 78 GLY A O 1
ATOM 657 N N . LEU A 1 79 ? -1.614 2.443 -13.786 1.00 67.56 79 LEU A N 1
ATOM 658 C CA . LEU A 1 79 ? -2.658 3.243 -13.155 1.00 67.56 79 LEU A CA 1
ATOM 659 C C . LEU A 1 79 ? -2.046 4.446 -12.411 1.00 67.56 79 LEU A C 1
ATOM 661 O O . LEU A 1 79 ? -1.042 4.291 -11.702 1.00 67.56 79 LEU A O 1
ATOM 665 N N . PRO A 1 80 ? -2.622 5.655 -12.547 1.00 56.84 80 PRO A N 1
ATOM 666 C CA . PRO A 1 80 ? -2.161 6.822 -11.809 1.00 56.84 80 PRO A CA 1
ATOM 667 C C . PRO A 1 80 ? -2.440 6.653 -10.310 1.00 56.84 80 PRO A C 1
ATOM 669 O O . PRO A 1 80 ? -3.558 6.368 -9.893 1.00 56.84 80 PRO A O 1
ATOM 672 N N . TYR A 1 81 ? -1.410 6.858 -9.489 1.00 50.09 81 TYR A N 1
ATOM 673 C CA . TYR A 1 81 ? -1.552 6.986 -8.038 1.00 50.09 81 TYR A CA 1
ATOM 674 C C . TYR A 1 81 ? -1.859 8.458 -7.730 1.00 50.09 81 TYR A C 1
ATOM 676 O O . TYR A 1 81 ? -0.947 9.282 -7.825 1.00 50.09 81 TYR A O 1
ATOM 684 N N . SER A 1 82 ? -3.121 8.799 -7.445 1.00 49.03 82 SER A N 1
ATOM 685 C CA . SER A 1 82 ? -3.576 10.163 -7.095 1.00 49.03 82 SER A CA 1
ATOM 686 C C . SER A 1 82 ? -4.055 10.247 -5.649 1.00 49.03 82 SER A C 1
ATOM 688 O O . SER A 1 82 ? -4.850 9.377 -5.229 1.00 49.03 82 SER A O 1
#